Protein AF-A0A1G9E2U2-F1 (afdb_monomer_lite)

Structure (mmCIF, N/CA/C/O backbone):
data_AF-A0A1G9E2U2-F1
#
_entry.id   AF-A0A1G9E2U2-F1
#
loop_
_atom_site.group_PDB
_atom_site.id
_atom_site.type_symbol
_atom_site.label_atom_id
_atom_site.label_alt_id
_atom_site.label_comp_id
_atom_site.label_asym_id
_atom_site.label_entity_id
_atom_site.label_seq_id
_atom_site.pdbx_PDB_ins_code
_atom_site.Cartn_x
_atom_site.Cartn_y
_atom_site.Cartn_z
_atom_site.occupancy
_atom_site.B_iso_or_equiv
_atom_site.auth_seq_id
_atom_site.auth_comp_id
_atom_si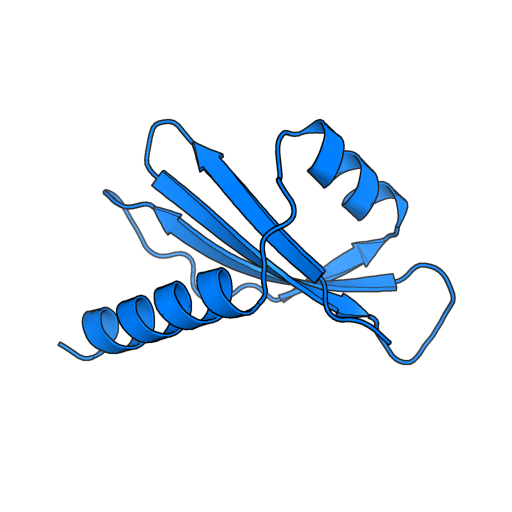te.auth_asym_id
_atom_site.auth_atom_id
_atom_site.pdbx_PDB_model_num
ATOM 1 N N . MET A 1 1 ? 15.358 8.471 -6.710 1.00 55.81 1 MET A N 1
ATOM 2 C CA . MET A 1 1 ? 14.375 7.389 -6.555 1.00 55.81 1 MET A CA 1
ATOM 3 C C . MET A 1 1 ? 13.211 7.892 -5.714 1.00 55.81 1 MET A C 1
ATOM 5 O O . MET A 1 1 ? 13.407 8.210 -4.546 1.00 55.81 1 MET A O 1
ATOM 9 N N . GLN A 1 2 ? 12.054 8.113 -6.341 1.00 62.41 2 GLN A N 1
ATOM 10 C CA . GLN A 1 2 ? 10.821 8.543 -5.671 1.00 62.41 2 GLN A CA 1
ATOM 11 C C . GLN A 1 2 ? 10.007 7.292 -5.325 1.00 62.41 2 GLN A C 1
ATOM 13 O O . GLN A 1 2 ? 9.897 6.408 -6.161 1.00 62.41 2 GLN A O 1
ATOM 18 N N . SER A 1 3 ? 9.479 7.195 -4.104 1.00 72.06 3 SER A N 1
ATOM 19 C CA . SER A 1 3 ? 8.507 6.149 -3.755 1.00 72.06 3 SER A CA 1
ATOM 20 C C . SER A 1 3 ? 7.113 6.600 -4.195 1.00 72.06 3 SER A C 1
ATOM 22 O O . SER A 1 3 ? 6.729 7.725 -3.860 1.00 72.06 3 SER A O 1
ATOM 24 N N . LEU A 1 4 ? 6.366 5.726 -4.863 1.00 82.06 4 LEU A N 1
ATOM 25 C CA . LEU A 1 4 ? 4.977 5.945 -5.272 1.00 82.06 4 LEU A CA 1
ATOM 26 C C . LEU A 1 4 ? 4.026 5.262 -4.278 1.00 82.06 4 LEU A C 1
ATOM 28 O O . LEU A 1 4 ? 4.410 4.319 -3.578 1.00 82.06 4 LEU A O 1
ATOM 32 N N . TYR A 1 5 ? 2.789 5.748 -4.189 1.00 85.94 5 TYR A N 1
ATOM 33 C CA . TYR A 1 5 ? 1.761 5.158 -3.329 1.00 85.94 5 TYR A CA 1
ATOM 34 C C . TYR A 1 5 ? 0.460 5.071 -4.102 1.00 85.94 5 TYR A C 1
ATOM 36 O O . TYR A 1 5 ? 0.025 6.068 -4.670 1.00 85.94 5 TYR A O 1
ATOM 44 N N . LEU A 1 6 ? -0.161 3.897 -4.096 1.00 85.69 6 LEU A N 1
ATOM 45 C CA . LEU A 1 6 ? -1.398 3.637 -4.817 1.00 85.69 6 LEU A CA 1
ATOM 46 C C . LEU A 1 6 ? -2.534 3.295 -3.860 1.00 85.69 6 LEU A C 1
ATOM 48 O O . LEU A 1 6 ? -2.315 2.698 -2.807 1.00 85.69 6 LEU A O 1
ATOM 52 N N . LYS A 1 7 ? -3.754 3.637 -4.257 1.00 86.56 7 LYS A N 1
ATOM 53 C CA . LYS A 1 7 ? -5.0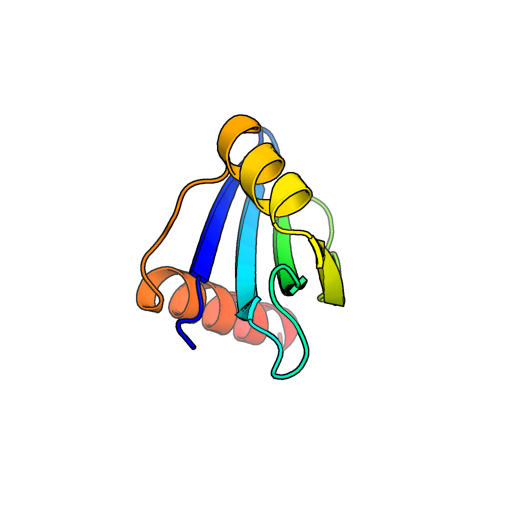02 3.298 -3.582 1.00 86.56 7 LYS A CA 1
ATOM 54 C C . LYS A 1 7 ? -5.986 2.720 -4.586 1.00 86.56 7 LYS A C 1
ATOM 56 O O . LYS A 1 7 ? -6.257 3.354 -5.597 1.00 86.56 7 LYS A O 1
ATOM 61 N N . CYS A 1 8 ? -6.579 1.580 -4.270 1.00 82.88 8 CYS A N 1
ATOM 62 C CA . CYS A 1 8 ? -7.656 0.983 -5.051 1.00 82.88 8 CYS A CA 1
ATOM 63 C C . CYS A 1 8 ? -8.887 0.752 -4.166 1.00 82.88 8 CYS A C 1
ATOM 65 O O . CYS A 1 8 ? -8.764 0.448 -2.974 1.00 82.88 8 CYS A O 1
ATOM 67 N N . ILE A 1 9 ? -10.076 0.947 -4.737 1.00 79.56 9 ILE A N 1
ATOM 68 C CA . ILE A 1 9 ? -11.361 0.825 -4.045 1.00 79.56 9 ILE A CA 1
ATOM 69 C C . ILE A 1 9 ? -12.107 -0.379 -4.616 1.00 79.56 9 ILE A C 1
ATOM 71 O O . ILE A 1 9 ? -12.471 -0.376 -5.787 1.00 79.56 9 ILE A O 1
ATOM 75 N N . TYR A 1 10 ? -12.373 -1.369 -3.768 1.00 71.25 10 TYR A N 1
ATOM 76 C CA . TYR A 1 10 ? -13.140 -2.568 -4.099 1.00 71.25 10 TYR A CA 1
ATOM 77 C C . TYR A 1 10 ? -14.499 -2.543 -3.389 1.00 71.25 10 TYR A C 1
ATOM 79 O O . TYR A 1 10 ? -14.703 -1.785 -2.439 1.00 71.25 10 TYR A O 1
ATOM 87 N N . GLU A 1 11 ? -15.433 -3.395 -3.818 1.00 64.50 11 GLU A N 1
ATOM 88 C CA . GLU A 1 11 ? -16.755 -3.511 -3.180 1.00 64.50 11 GLU A CA 1
ATOM 89 C C . GLU A 1 11 ? -16.665 -3.945 -1.699 1.00 64.50 11 GLU A C 1
ATOM 91 O O . GLU A 1 11 ? -17.491 -3.520 -0.893 1.00 64.50 11 GLU A O 1
ATOM 96 N N . ASP A 1 12 ? -15.621 -4.695 -1.320 1.00 64.56 12 ASP A N 1
ATOM 97 C CA . ASP A 1 12 ? -15.409 -5.253 0.028 1.00 64.56 12 ASP A CA 1
ATOM 98 C C . ASP A 1 12 ? -14.259 -4.582 0.826 1.00 64.56 12 ASP A C 1
ATOM 100 O O . ASP A 1 12 ? -13.886 -5.038 1.916 1.00 64.56 12 ASP A O 1
ATOM 104 N N . GLY A 1 13 ? -13.662 -3.491 0.320 1.00 70.00 13 GLY A N 1
ATOM 105 C CA . GLY A 1 13 ? -12.578 -2.805 1.032 1.00 70.00 13 GLY A CA 1
ATOM 106 C C . GLY A 1 13 ? -11.709 -1.848 0.218 1.00 70.00 13 GLY A C 1
ATOM 107 O O . GLY A 1 13 ? -12.025 -1.464 -0.903 1.00 70.00 13 GLY A O 1
ATOM 108 N N . LEU A 1 14 ? -10.597 -1.430 0.821 1.00 73.38 14 LEU A N 1
ATOM 109 C CA . LEU A 1 14 ? -9.639 -0.480 0.257 1.00 73.38 14 LEU A CA 1
ATOM 110 C C . LEU A 1 14 ? -8.238 -1.092 0.258 1.00 73.38 14 LEU A C 1
ATOM 112 O O . LEU A 1 14 ? -7.734 -1.485 1.305 1.00 73.38 14 LEU A O 1
ATOM 116 N N . VAL A 1 15 ? -7.563 -1.114 -0.884 1.00 76.38 15 VAL A N 1
ATOM 117 C CA . VAL A 1 15 ? -6.164 -1.552 -0.972 1.00 76.38 15 VAL A CA 1
ATOM 118 C C . VAL A 1 15 ? -5.260 -0.332 -1.053 1.00 76.38 15 VAL A C 1
ATOM 120 O O . VAL A 1 15 ? -5.513 0.570 -1.844 1.00 76.38 15 VAL A O 1
ATOM 123 N N . TYR A 1 16 ? -4.200 -0.314 -0.247 1.00 80.75 16 TYR A N 1
ATOM 124 C CA . TYR A 1 16 ? -3.176 0.724 -0.239 1.00 80.75 16 TYR A CA 1
ATOM 125 C C . TYR A 1 16 ? -1.799 0.111 -0.472 1.00 80.75 16 TYR A C 1
ATOM 127 O O . TYR A 1 16 ? -1.365 -0.767 0.269 1.00 80.75 16 TYR A O 1
ATOM 135 N N . CYS A 1 17 ? -1.072 0.603 -1.464 1.00 78.50 17 CYS A N 1
ATOM 136 C CA . CYS A 1 17 ? 0.191 0.025 -1.902 1.00 78.50 17 CYS A CA 1
ATOM 137 C C . CYS A 1 17 ? 1.305 1.056 -1.819 1.00 78.50 17 CYS A C 1
ATOM 139 O O . CYS A 1 17 ? 1.114 2.209 -2.194 1.00 78.50 17 CYS A O 1
ATOM 141 N N . LYS A 1 18 ? 2.486 0.637 -1.370 1.00 83.44 18 LYS A N 1
ATOM 142 C CA . LYS A 1 18 ? 3.720 1.407 -1.524 1.00 83.44 18 LYS A CA 1
ATOM 143 C C . LYS A 1 18 ? 4.569 0.766 -2.604 1.00 83.44 18 LYS A C 1
ATOM 145 O O . LYS A 1 18 ? 4.789 -0.439 -2.558 1.00 83.44 18 LYS A O 1
ATOM 150 N N . ILE A 1 19 ? 5.084 1.581 -3.507 1.00 80.94 19 ILE A N 1
ATOM 151 C CA . ILE A 1 19 ? 5.958 1.152 -4.588 1.00 80.94 19 ILE A CA 1
ATOM 152 C C . ILE A 1 19 ? 7.292 1.866 -4.414 1.00 80.94 19 ILE A C 1
ATOM 154 O O . ILE A 1 19 ? 7.363 3.096 -4.357 1.00 80.94 19 ILE A O 1
ATOM 158 N N . ASP A 1 20 ? 8.350 1.085 -4.239 1.00 78.06 20 ASP A N 1
ATOM 159 C CA . ASP A 1 20 ? 9.711 1.580 -4.090 1.00 78.06 20 ASP A CA 1
ATOM 160 C C . ASP A 1 20 ? 10.529 1.168 -5.320 1.00 78.06 20 ASP A C 1
ATOM 162 O O . ASP A 1 20 ? 10.569 -0.018 -5.628 1.00 78.06 20 ASP A O 1
ATOM 166 N N . PRO A 1 21 ? 11.203 2.096 -6.012 1.00 71.75 21 PRO A N 1
ATOM 167 C CA . PRO A 1 21 ? 12.145 1.729 -7.066 1.00 71.75 21 PRO A CA 1
ATOM 168 C C . PRO A 1 21 ? 13.321 0.952 -6.463 1.00 71.75 21 PRO A C 1
ATOM 170 O O . PRO A 1 21 ? 13.761 1.259 -5.345 1.00 71.75 21 PRO A O 1
ATOM 173 N N . ILE A 1 22 ? 13.826 -0.037 -7.195 1.00 73.25 22 ILE A N 1
ATOM 174 C CA . ILE A 1 22 ? 15.031 -0.776 -6.809 1.00 73.25 22 ILE A CA 1
ATOM 175 C C . ILE A 1 22 ? 16.294 -0.158 -7.414 1.00 73.25 22 ILE A C 1
ATOM 177 O O . ILE A 1 22 ? 16.252 0.603 -8.374 1.00 73.25 22 ILE A O 1
ATOM 181 N N . ASP A 1 23 ? 17.429 -0.415 -6.757 1.00 64.50 23 ASP A N 1
ATOM 182 C CA . ASP A 1 23 ? 18.729 0.199 -7.078 1.00 64.50 23 ASP A CA 1
ATOM 183 C C . ASP A 1 23 ? 19.344 -0.360 -8.381 1.00 64.50 23 ASP A C 1
ATOM 185 O O . ASP A 1 23 ? 20.248 0.256 -8.944 1.00 64.50 23 ASP A O 1
ATOM 189 N N . ASP A 1 24 ? 18.850 -1.507 -8.862 1.00 60.88 24 ASP A N 1
ATOM 190 C CA . ASP A 1 24 ? 19.356 -2.243 -10.025 1.00 60.88 24 ASP A CA 1
ATOM 191 C C . ASP A 1 24 ? 18.298 -2.239 -11.151 1.00 60.88 24 ASP A C 1
ATOM 193 O O . ASP A 1 24 ? 17.230 -2.815 -10.987 1.00 60.88 24 ASP A O 1
ATOM 197 N N . ALA A 1 25 ? 18.656 -1.611 -12.279 1.00 53.34 25 ALA A N 1
ATOM 198 C CA . ALA A 1 25 ? 18.032 -1.652 -13.613 1.00 53.34 25 ALA A CA 1
ATOM 199 C C . ALA A 1 25 ? 16.686 -0.929 -13.872 1.00 53.34 25 ALA A C 1
ATOM 201 O O . ALA A 1 25 ? 15.940 -0.544 -12.983 1.00 53.34 25 ALA A O 1
ATOM 202 N N . GLU A 1 26 ? 16.487 -0.635 -15.159 1.00 55.88 26 GLU A N 1
ATOM 203 C CA . GLU A 1 26 ? 15.729 0.485 -15.734 1.00 55.88 26 GLU A CA 1
ATOM 204 C C . GLU A 1 26 ? 14.198 0.372 -15.708 1.00 55.88 26 GLU A C 1
ATOM 206 O O . GLU A 1 26 ? 13.559 1.322 -16.135 1.00 55.88 26 GLU A O 1
ATOM 211 N N . ASP A 1 27 ? 13.601 -0.688 -15.163 1.00 58.38 27 ASP A N 1
ATOM 212 C CA . ASP A 1 27 ? 12.149 -0.914 -15.274 1.00 58.38 27 ASP A CA 1
ATOM 213 C C . ASP A 1 27 ? 11.563 -1.685 -14.077 1.00 58.38 27 ASP A C 1
ATOM 215 O O . ASP A 1 27 ? 10.451 -2.201 -14.158 1.00 58.38 27 ASP A O 1
ATOM 219 N N . ASP A 1 28 ? 12.297 -1.792 -12.964 1.00 65.56 28 ASP A N 1
ATOM 220 C CA . ASP A 1 28 ? 11.914 -2.661 -11.852 1.00 65.56 28 ASP A CA 1
ATOM 221 C C . ASP A 1 28 ? 11.509 -1.875 -10.587 1.00 65.56 28 ASP A C 1
ATOM 223 O O . ASP A 1 28 ? 12.179 -0.948 -10.107 1.00 65.56 28 ASP A O 1
ATOM 227 N N . TYR A 1 29 ? 10.396 -2.295 -9.990 1.00 70.31 29 TYR A N 1
ATOM 228 C CA . TYR A 1 29 ? 9.789 -1.711 -8.803 1.00 70.31 29 TYR A CA 1
ATOM 229 C C . TYR A 1 29 ? 9.481 -2.789 -7.766 1.00 70.31 29 TYR A C 1
ATOM 231 O O . TYR A 1 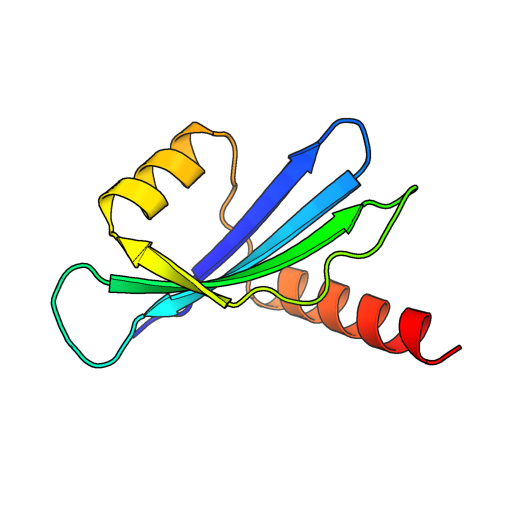29 ? 9.069 -3.896 -8.080 1.00 70.31 29 TYR A O 1
ATOM 239 N N . VAL A 1 30 ? 9.612 -2.462 -6.484 1.00 70.44 30 VAL A N 1
ATOM 240 C CA . VAL A 1 30 ? 9.149 -3.318 -5.392 1.00 70.44 30 VAL A CA 1
ATOM 241 C C . VAL A 1 30 ? 7.810 -2.816 -4.887 1.00 70.44 30 VAL A C 1
ATOM 243 O O . VAL A 1 30 ? 7.695 -1.735 -4.304 1.00 70.44 30 VAL A O 1
ATOM 246 N N . PHE A 1 31 ? 6.806 -3.662 -5.048 1.00 68.62 31 PHE A N 1
ATOM 247 C CA . PHE A 1 31 ? 5.477 -3.500 -4.502 1.00 68.62 31 PHE A CA 1
ATOM 248 C C . PHE A 1 31 ? 5.414 -3.998 -3.066 1.00 68.62 31 PHE A C 1
ATOM 250 O O . PHE A 1 31 ? 5.807 -5.119 -2.756 1.00 68.62 31 PHE A O 1
ATOM 257 N N . ARG A 1 32 ? 4.870 -3.172 -2.178 1.00 67.19 32 ARG A N 1
ATOM 258 C CA . ARG A 1 32 ? 4.465 -3.546 -0.823 1.00 67.19 32 ARG A CA 1
ATOM 259 C C . ARG A 1 32 ? 2.999 -3.197 -0.660 1.00 67.19 32 ARG A C 1
ATOM 261 O O . ARG A 1 32 ? 2.655 -2.060 -0.327 1.00 67.19 32 ARG A O 1
ATOM 268 N N . GLY A 1 33 ? 2.156 -4.188 -0.907 1.00 60.34 33 GLY A N 1
ATOM 269 C CA . GLY A 1 33 ? 0.712 -4.068 -0.778 1.00 60.34 33 GLY A CA 1
ATOM 270 C C . GLY A 1 33 ? 0.265 -4.164 0.673 1.00 60.34 33 GLY A C 1
ATOM 271 O O . GLY A 1 33 ? 0.763 -4.976 1.454 1.00 60.34 33 GLY A O 1
ATOM 272 N N . ILE A 1 34 ? -0.693 -3.326 1.043 1.00 60.00 34 ILE A N 1
ATOM 273 C CA . ILE A 1 34 ? -1.517 -3.484 2.233 1.00 60.00 34 ILE A CA 1
ATOM 274 C C . ILE A 1 34 ? -2.959 -3.457 1.748 1.00 60.00 34 ILE A C 1
ATOM 276 O O . ILE A 1 34 ? -3.556 -2.399 1.565 1.00 60.00 34 ILE A O 1
ATOM 280 N N . GLU A 1 35 ? -3.536 -4.632 1.540 1.00 56.69 35 GLU A N 1
ATOM 281 C CA . GLU A 1 35 ? -4.976 -4.742 1.360 1.00 56.69 35 GLU A CA 1
ATOM 282 C C . GLU A 1 35 ? -5.666 -4.505 2.710 1.00 56.69 35 GLU A C 1
ATOM 284 O O . GLU A 1 35 ? -5.562 -5.320 3.629 1.00 56.69 35 GLU A O 1
ATOM 289 N N . LEU A 1 36 ? -6.360 -3.372 2.859 1.00 54.09 36 LEU A N 1
ATOM 290 C CA . LEU A 1 36 ? -7.341 -3.184 3.924 1.00 54.09 36 LEU A CA 1
ATOM 291 C C . LEU A 1 36 ? -8.715 -3.593 3.397 1.00 54.09 36 LEU A C 1
ATOM 293 O O . LEU A 1 36 ? -9.581 -2.757 3.134 1.00 54.09 36 LEU A O 1
ATOM 297 N N . ALA A 1 37 ? -8.945 -4.900 3.301 1.00 50.50 37 ALA A N 1
ATOM 298 C CA . ALA A 1 37 ? -10.304 -5.420 3.286 1.00 50.50 37 ALA A CA 1
ATOM 299 C C . ALA A 1 37 ? -10.972 -4.978 4.598 1.00 50.50 37 ALA A C 1
ATOM 301 O O . ALA A 1 37 ? -10.669 -5.503 5.673 1.00 50.50 37 ALA A O 1
ATOM 302 N N . LEU A 1 38 ? -11.827 -3.952 4.537 1.00 46.22 38 LEU A N 1
ATOM 303 C CA . LEU A 1 38 ? -12.462 -3.372 5.721 1.00 46.22 38 LEU A CA 1
ATOM 304 C C . LEU A 1 38 ? -13.452 -4.341 6.381 1.00 46.22 38 LEU A C 1
ATOM 306 O O . LEU A 1 38 ? -13.922 -4.035 7.476 1.00 46.22 38 LEU A O 1
ATOM 310 N N . GLU A 1 39 ? -13.708 -5.516 5.792 1.00 40.41 39 GLU A N 1
ATOM 311 C CA . GLU A 1 39 ? -14.678 -6.453 6.353 1.00 40.41 39 GLU A CA 1
ATOM 312 C C . GLU A 1 39 ? -14.268 -7.929 6.487 1.00 40.41 39 GLU A C 1
ATOM 314 O O . GLU A 1 39 ? -14.912 -8.596 7.292 1.00 40.41 39 GLU A O 1
ATOM 319 N N . ASN A 1 40 ? -13.238 -8.479 5.814 1.00 43.00 40 ASN A N 1
ATOM 320 C CA . ASN A 1 40 ? -13.190 -9.958 5.741 1.00 43.00 40 ASN A CA 1
ATOM 321 C C . ASN A 1 40 ? -11.863 -10.729 5.715 1.00 43.00 40 ASN A C 1
ATOM 323 O O . ASN A 1 40 ? -11.894 -11.949 5.561 1.00 43.00 40 ASN A O 1
ATOM 327 N N . GLY A 1 41 ? -10.709 -10.116 5.959 1.00 48.00 41 GLY A N 1
ATOM 328 C CA . GLY A 1 41 ? -9.501 -10.916 6.176 1.00 48.00 41 GLY A CA 1
ATOM 329 C C . GLY A 1 41 ? -8.234 -10.280 5.653 1.00 48.00 41 GLY A C 1
ATOM 330 O O . GLY A 1 41 ? -8.189 -9.677 4.593 1.00 48.00 41 GLY A O 1
ATOM 331 N N . THR A 1 42 ? -7.209 -10.410 6.477 1.00 47.84 42 THR A N 1
ATOM 332 C CA . THR A 1 42 ? -5.916 -9.746 6.388 1.00 47.84 42 THR A CA 1
ATOM 333 C C . THR A 1 42 ? -5.010 -10.441 5.374 1.00 47.84 42 THR A C 1
ATOM 335 O O . THR A 1 42 ? -4.622 -11.582 5.622 1.00 47.84 42 THR A O 1
ATOM 338 N N . TRP A 1 43 ? -4.579 -9.756 4.315 1.00 51.78 43 TRP A N 1
ATOM 339 C CA . TRP A 1 43 ? -3.340 -10.145 3.636 1.00 51.78 43 TRP A CA 1
ATOM 340 C C . TRP A 1 43 ? -2.164 -9.539 4.408 1.00 51.78 43 TRP A C 1
ATOM 342 O O . TRP A 1 43 ? -2.150 -8.350 4.744 1.00 51.78 43 TRP A O 1
ATOM 352 N N . GLU A 1 44 ? -1.205 -10.377 4.800 1.00 53.34 44 GLU A N 1
ATOM 353 C CA . GLU A 1 44 ? 0.050 -9.897 5.371 1.00 53.34 44 GLU A CA 1
ATOM 354 C C . GLU A 1 44 ? 0.903 -9.364 4.230 1.00 53.34 44 GLU A C 1
ATOM 356 O O . GLU A 1 44 ? 1.094 -10.081 3.267 1.00 53.34 44 GLU A O 1
ATOM 361 N N . LYS A 1 45 ? 1.390 -8.122 4.352 1.00 55.19 45 LYS A N 1
ATOM 362 C CA . LYS A 1 45 ? 2.291 -7.441 3.405 1.00 55.19 45 LYS A CA 1
ATOM 363 C C . LYS A 1 45 ? 3.064 -8.395 2.493 1.00 55.19 45 LYS A C 1
ATOM 365 O O . LYS A 1 45 ? 4.150 -8.848 2.865 1.00 55.19 45 LYS A O 1
ATOM 370 N N . ASP A 1 46 ? 2.550 -8.620 1.297 1.00 58.47 46 ASP A N 1
ATOM 371 C CA . ASP A 1 46 ? 3.314 -9.310 0.282 1.00 58.47 46 ASP A CA 1
ATOM 372 C C . ASP A 1 46 ? 4.251 -8.311 -0.400 1.00 58.47 46 ASP A C 1
ATOM 374 O O . ASP A 1 46 ? 3.913 -7.142 -0.625 1.00 58.47 46 ASP A O 1
ATOM 378 N N . THR A 1 47 ? 5.483 -8.758 -0.631 1.00 63.53 47 THR A N 1
ATOM 379 C CA . THR A 1 47 ? 6.479 -7.999 -1.383 1.00 63.53 47 THR A CA 1
ATOM 380 C C . THR A 1 47 ? 6.674 -8.690 -2.717 1.00 63.53 47 THR A C 1
ATOM 382 O O . THR A 1 47 ? 7.108 -9.840 -2.733 1.00 63.53 47 THR A O 1
ATOM 385 N N . PHE A 1 48 ? 6.359 -7.993 -3.802 1.00 69.38 48 PHE A N 1
ATOM 386 C CA . PHE A 1 48 ? 6.518 -8.497 -5.162 1.00 69.38 48 PHE A CA 1
ATOM 387 C C . PHE A 1 48 ? 7.387 -7.534 -5.962 1.00 69.38 48 PHE A C 1
ATOM 389 O O . PHE A 1 48 ? 7.341 -6.323 -5.742 1.00 69.38 48 PHE A O 1
ATOM 396 N N . GLU A 1 49 ? 8.20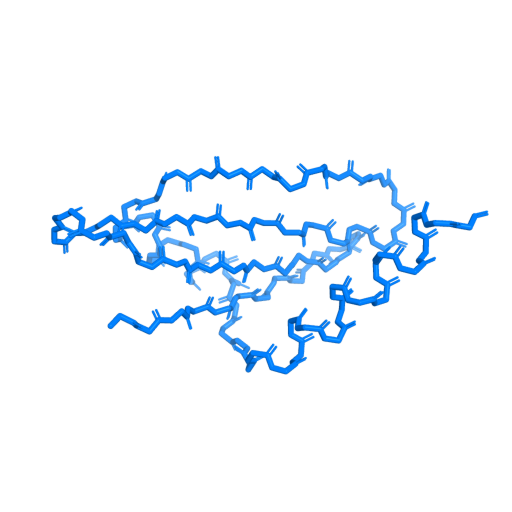4 -8.084 -6.847 1.00 76.94 49 GLU A N 1
ATOM 397 C CA . GLU A 1 49 ? 8.882 -7.313 -7.884 1.00 76.94 49 GLU A CA 1
ATOM 398 C C . GLU A 1 49 ? 7.872 -7.096 -9.016 1.00 76.94 49 GLU A C 1
ATOM 400 O O . GLU A 1 49 ? 7.173 -8.035 -9.393 1.00 76.94 49 GLU A O 1
ATOM 405 N N . LEU A 1 50 ? 7.751 -5.855 -9.475 1.00 75.62 50 LEU A N 1
ATOM 406 C CA . LEU A 1 50 ? 6.901 -5.419 -10.575 1.00 75.62 50 LEU A CA 1
ATOM 407 C C . LEU A 1 50 ? 7.778 -4.785 -11.646 1.00 75.62 50 LEU A C 1
ATOM 409 O O . LEU A 1 50 ? 8.686 -4.018 -11.328 1.00 75.62 50 LEU A O 1
ATOM 413 N N . THR A 1 51 ? 7.444 -5.053 -12.895 1.00 82.75 51 THR A N 1
ATOM 414 C CA . THR A 1 51 ? 7.966 -4.336 -14.059 1.00 82.75 51 THR A CA 1
ATOM 415 C C . THR A 1 51 ? 7.225 -3.008 -14.287 1.00 82.75 51 THR A C 1
ATOM 417 O O . THR A 1 51 ? 6.155 -2.778 -13.715 1.00 82.75 51 THR A O 1
ATOM 420 N N . GLU A 1 52 ? 7.769 -2.118 -15.125 1.00 81.56 52 GLU A N 1
ATOM 421 C CA . GLU A 1 52 ? 7.108 -0.862 -15.522 1.00 81.56 52 GLU A CA 1
ATOM 422 C C . GLU A 1 52 ? 5.766 -1.115 -16.240 1.00 81.56 52 GLU A C 1
ATOM 424 O O . GLU A 1 52 ? 4.789 -0.431 -15.939 1.00 81.56 52 GLU A O 1
ATOM 429 N N . ASP A 1 53 ? 5.678 -2.137 -17.105 1.00 85.19 53 ASP A N 1
ATOM 430 C CA . ASP A 1 53 ? 4.420 -2.560 -17.746 1.00 85.19 53 ASP A CA 1
ATOM 431 C C . ASP A 1 53 ? 3.372 -2.994 -16.703 1.00 85.19 53 ASP A C 1
ATOM 433 O O . ASP A 1 53 ? 2.233 -2.538 -16.753 1.00 85.19 53 ASP A O 1
ATOM 437 N N . GLU A 1 54 ? 3.753 -3.810 -15.711 1.00 82.38 54 GLU A N 1
ATOM 438 C CA . GLU A 1 54 ? 2.829 -4.228 -14.645 1.00 82.38 54 GLU A CA 1
ATOM 439 C C . GLU A 1 54 ? 2.360 -3.036 -13.800 1.00 82.38 54 GLU A C 1
ATOM 441 O O . GLU A 1 54 ? 1.214 -2.996 -13.356 1.00 82.38 54 GLU A O 1
ATOM 446 N N . LEU A 1 55 ? 3.227 -2.043 -13.580 1.00 81.25 55 LEU A N 1
ATOM 447 C CA . LEU A 1 55 ? 2.857 -0.806 -12.898 1.00 81.25 55 LEU A CA 1
ATOM 448 C C . LEU A 1 55 ? 1.855 0.026 -13.720 1.00 81.25 55 LEU A C 1
ATOM 450 O O . LEU A 1 55 ? 0.921 0.583 -13.140 1.00 81.25 55 LEU A O 1
ATOM 454 N N . ASP A 1 56 ? 2.032 0.108 -15.040 1.00 85.00 56 ASP A N 1
ATOM 455 C CA . ASP A 1 56 ? 1.096 0.789 -15.943 1.00 85.00 56 ASP A CA 1
ATOM 456 C C . ASP A 1 56 ? -0.272 0.093 -15.967 1.00 85.00 56 ASP A C 1
ATOM 458 O O . ASP A 1 56 ? -1.301 0.753 -15.802 1.00 85.00 56 ASP A O 1
ATOM 462 N N . GLU A 1 57 ? -0.288 -1.244 -16.034 1.00 85.81 57 GLU A N 1
ATOM 463 C CA . GLU A 1 57 ? -1.514 -2.046 -15.940 1.00 85.81 57 GLU A CA 1
ATOM 464 C C . GLU A 1 57 ? -2.276 -1.759 -14.638 1.00 85.81 57 GLU A C 1
ATOM 466 O O . GLU A 1 57 ? -3.490 -1.559 -14.662 1.00 85.81 57 GLU A O 1
ATOM 471 N N . MET A 1 58 ? -1.578 -1.622 -13.502 1.00 82.56 58 MET A N 1
ATOM 472 C CA . MET A 1 58 ? -2.230 -1.251 -12.240 1.00 82.56 58 MET A CA 1
ATOM 473 C C . MET A 1 58 ? -2.930 0.111 -12.317 1.00 82.56 58 MET A C 1
ATOM 475 O O . MET A 1 58 ? -4.016 0.277 -11.757 1.00 82.56 58 MET A O 1
ATOM 479 N N . TYR A 1 59 ? -2.347 1.104 -12.991 1.00 82.75 59 TYR A N 1
ATOM 480 C CA . TYR A 1 59 ? -3.022 2.391 -13.162 1.00 82.75 59 TYR A CA 1
ATOM 481 C C . TYR A 1 59 ? -4.300 2.266 -14.004 1.00 82.75 59 TYR A C 1
ATOM 483 O O . TYR A 1 59 ? -5.293 2.929 -13.683 1.00 82.75 59 TYR A O 1
ATOM 491 N N . ASP A 1 60 ? -4.306 1.410 -15.030 1.00 85.38 60 ASP A N 1
ATOM 492 C CA . ASP A 1 60 ? -5.490 1.157 -15.866 1.00 85.38 60 ASP A CA 1
ATOM 493 C C . ASP A 1 60 ? -6.579 0.373 -15.106 1.00 85.38 60 ASP A C 1
ATOM 495 O O . ASP A 1 60 ? -7.765 0.700 -15.202 1.00 85.38 60 ASP A O 1
ATOM 499 N N . ASP A 1 61 ? -6.183 -0.561 -14.233 1.00 81.31 61 ASP A N 1
ATOM 500 C CA . ASP A 1 61 ? -7.065 -1.357 -13.361 1.00 81.31 61 ASP A CA 1
ATOM 501 C C . ASP A 1 61 ? -7.710 -0.559 -12.204 1.00 81.31 61 ASP A C 1
ATOM 503 O O . ASP A 1 61 ? -8.396 -1.108 -11.336 1.00 81.31 61 ASP A O 1
ATOM 507 N N . GLY A 1 62 ? -7.541 0.766 -12.179 1.00 83.00 62 GLY A N 1
ATOM 508 C CA . GLY A 1 62 ? -8.222 1.647 -11.227 1.00 83.00 62 GLY A CA 1
ATOM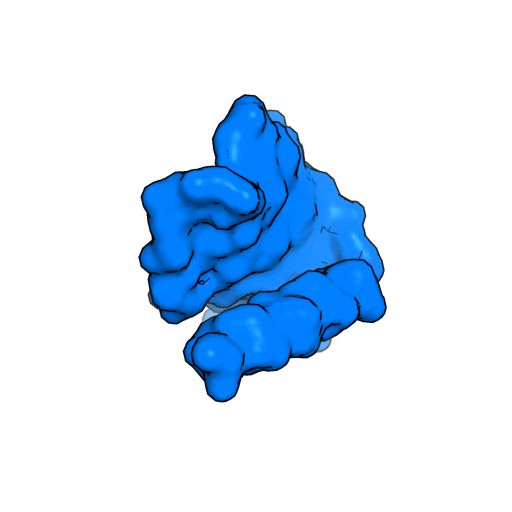 509 C C . GLY A 1 62 ? -7.467 1.852 -9.915 1.00 83.00 62 GLY A C 1
ATOM 510 O O . GLY A 1 62 ? -8.067 2.214 -8.897 1.00 83.00 62 GLY A O 1
ATOM 511 N N . PHE A 1 63 ? -6.150 1.653 -9.917 1.00 85.25 63 PHE A N 1
ATOM 512 C CA . PHE A 1 63 ? -5.304 2.143 -8.839 1.00 85.25 63 PHE A CA 1
ATOM 513 C C . PHE A 1 63 ? -5.028 3.639 -9.027 1.00 85.25 63 PHE A C 1
ATOM 515 O O . PHE A 1 63 ? -4.710 4.126 -10.109 1.00 85.25 63 PHE A O 1
ATOM 522 N N . HIS A 1 64 ? -5.135 4.394 -7.940 1.00 86.50 64 HIS A N 1
ATOM 523 C CA . HIS A 1 64 ? -4.976 5.842 -7.939 1.00 86.50 64 HIS A CA 1
ATOM 524 C C . HIS A 1 64 ? -3.769 6.256 -7.110 1.00 86.50 64 HIS A C 1
ATOM 526 O O . HIS A 1 64 ? -3.618 5.804 -5.975 1.00 86.50 64 HIS A O 1
ATOM 532 N N . GLU A 1 65 ? -2.940 7.151 -7.648 1.00 86.56 65 GLU A N 1
ATOM 533 C CA . GLU A 1 65 ? -1.838 7.733 -6.886 1.00 86.56 65 GLU A CA 1
ATOM 534 C C . GLU A 1 65 ? -2.375 8.528 -5.686 1.00 86.56 65 GLU A C 1
ATOM 536 O O . GLU A 1 65 ? -3.320 9.315 -5.800 1.00 86.56 65 GLU A O 1
ATOM 541 N N . VAL A 1 66 ? -1.766 8.315 -4.523 1.00 87.88 66 VAL A N 1
ATOM 542 C CA . VAL A 1 66 ? -2.082 9.026 -3.284 1.00 87.88 66 VAL A CA 1
ATOM 543 C C . VAL A 1 66 ? -0.830 9.614 -2.655 1.00 87.88 66 VAL A C 1
ATOM 545 O O . VAL A 1 66 ? 0.293 9.153 -2.857 1.00 87.88 66 VAL A O 1
ATOM 548 N N . GLU A 1 67 ? -1.016 10.648 -1.839 1.00 87.06 67 GLU A N 1
ATOM 549 C CA . GLU A 1 67 ? 0.091 11.226 -1.091 1.00 87.06 67 GLU A CA 1
ATOM 550 C C . GLU A 1 67 ? 0.619 10.241 -0.038 1.00 87.06 67 GLU A C 1
ATOM 552 O O . GLU A 1 67 ? -0.148 9.538 0.627 1.00 87.06 67 GLU A O 1
ATOM 557 N N . ARG A 1 68 ? 1.940 10.276 0.201 1.00 86.19 68 ARG A N 1
ATOM 558 C CA . ARG A 1 68 ? 2.611 9.486 1.252 1.00 86.19 68 ARG A CA 1
ATOM 559 C C . ARG A 1 68 ? 1.862 9.544 2.587 1.00 86.19 68 ARG A C 1
ATOM 561 O O . ARG A 1 68 ? 1.751 8.528 3.265 1.00 86.19 68 ARG A O 1
ATOM 568 N N . LYS A 1 69 ? 1.377 10.731 2.964 1.00 87.00 69 LYS A N 1
ATOM 569 C CA . LYS A 1 69 ? 0.719 10.958 4.251 1.00 87.00 69 LYS A CA 1
ATOM 570 C C . LYS A 1 69 ? -0.527 10.079 4.422 1.00 87.00 69 LYS A C 1
ATOM 572 O O . LYS A 1 69 ? -0.664 9.460 5.470 1.00 87.00 69 LYS A O 1
ATOM 577 N N . GLU A 1 70 ? -1.376 9.970 3.395 1.00 85.75 70 GLU A N 1
ATOM 578 C CA . GLU A 1 70 ? -2.588 9.137 3.462 1.00 85.75 70 GLU A CA 1
ATOM 579 C C . GLU A 1 70 ? -2.221 7.657 3.658 1.00 85.75 70 GLU A C 1
ATOM 581 O O . GLU A 1 70 ? -2.778 6.985 4.525 1.00 85.75 70 GLU A O 1
ATOM 586 N N . TYR A 1 71 ? -1.220 7.167 2.920 1.00 84.19 71 TYR A N 1
ATOM 587 C CA . TYR A 1 71 ? -0.710 5.804 3.080 1.00 84.19 71 TYR A CA 1
ATOM 588 C C . TYR A 1 71 ? -0.146 5.545 4.493 1.00 84.19 71 TYR A C 1
ATOM 590 O O . TYR A 1 71 ? -0.382 4.487 5.082 1.00 84.19 71 TYR A O 1
ATOM 598 N N . GLU A 1 72 ? 0.604 6.497 5.057 1.00 83.38 72 GLU A N 1
ATOM 599 C CA . GLU A 1 72 ? 1.200 6.369 6.393 1.00 83.38 72 GLU A CA 1
ATOM 600 C C . GLU A 1 72 ? 0.156 6.361 7.519 1.00 83.38 72 GLU A C 1
ATOM 602 O O . GLU A 1 72 ? 0.276 5.543 8.434 1.00 83.38 72 GLU A O 1
ATOM 607 N N . GLU A 1 73 ? -0.870 7.215 7.441 1.00 84.50 73 GLU A N 1
ATOM 608 C CA . GLU A 1 73 ? -1.971 7.260 8.418 1.00 84.50 73 GLU A CA 1
ATOM 609 C C . GLU A 1 73 ? -2.697 5.907 8.480 1.00 84.50 73 GLU A C 1
ATOM 611 O O . GLU A 1 73 ? -2.847 5.310 9.549 1.00 84.50 73 GLU A O 1
ATOM 616 N N . VAL A 1 74 ? -3.033 5.354 7.315 1.00 79.06 74 VAL A N 1
ATOM 617 C CA . VAL A 1 74 ? -3.682 4.044 7.188 1.00 79.06 74 VAL A CA 1
ATOM 618 C C . VAL A 1 74 ? -2.799 2.909 7.733 1.00 79.06 74 VAL A C 1
ATOM 620 O O . VAL A 1 74 ? -3.274 2.012 8.439 1.00 79.06 74 VAL A O 1
ATOM 623 N N . LEU A 1 75 ? -1.492 2.948 7.456 1.00 76.69 75 LEU A N 1
ATOM 624 C CA . LEU A 1 75 ? -0.527 1.974 7.969 1.00 76.69 75 LEU A CA 1
ATOM 625 C C . LEU A 1 75 ? -0.408 2.018 9.503 1.00 76.69 75 LEU A C 1
ATOM 627 O O . LEU A 1 75 ? -0.229 0.974 10.141 1.00 76.69 75 LEU A O 1
ATOM 631 N N . GLU A 1 76 ? -0.472 3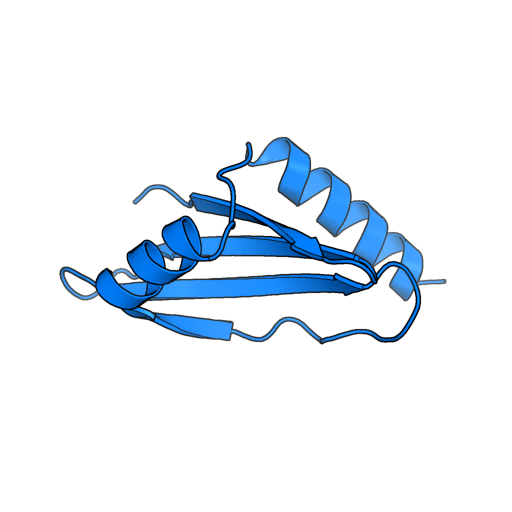.203 10.107 1.00 81.00 76 GLU A N 1
ATOM 632 C CA . GLU A 1 76 ? -0.439 3.371 11.562 1.00 81.00 76 GLU A CA 1
ATOM 633 C C . GLU A 1 76 ? -1.720 2.851 12.229 1.00 81.00 76 GLU A C 1
ATOM 635 O O . GLU A 1 76 ? -1.648 2.092 13.205 1.00 81.00 76 GLU A O 1
ATOM 640 N N . GLU A 1 77 ? -2.888 3.169 11.665 1.00 77.31 77 GLU A N 1
ATOM 641 C CA . GLU A 1 77 ? -4.168 2.631 12.130 1.00 77.31 77 GLU A CA 1
ATOM 642 C C . GLU A 1 77 ? -4.199 1.099 12.064 1.00 77.31 77 GLU A C 1
ATOM 644 O O . GLU A 1 77 ? -4.602 0.437 13.028 1.00 77.31 77 GLU A O 1
ATOM 649 N N . TYR A 1 78 ? -3.707 0.520 10.966 1.00 71.38 78 TYR A N 1
ATOM 650 C CA . TYR A 1 78 ? -3.594 -0.928 10.800 1.00 71.38 78 TYR A CA 1
ATOM 651 C C . TYR A 1 78 ? -2.720 -1.574 11.888 1.00 71.38 78 TYR A C 1
ATOM 653 O O . TYR A 1 78 ? -3.140 -2.530 12.547 1.00 71.38 78 TYR A O 1
ATOM 661 N N . LYS A 1 79 ? -1.513 -1.037 12.132 1.00 69.94 79 LYS A N 1
ATOM 662 C CA . LYS A 1 79 ? -0.603 -1.541 13.183 1.00 69.94 79 LYS A CA 1
ATOM 663 C C . LYS A 1 79 ? -1.236 -1.477 14.574 1.00 69.94 79 LYS A C 1
ATOM 665 O O . LYS A 1 79 ? -1.027 -2.376 15.393 1.00 69.94 79 LYS A O 1
ATOM 670 N N . THR A 1 80 ? -2.012 -0.426 14.827 1.00 73.19 80 THR A N 1
ATOM 671 C CA . THR A 1 80 ? -2.700 -0.207 16.102 1.00 73.19 80 THR A CA 1
ATOM 672 C C . THR A 1 80 ? -3.847 -1.200 16.297 1.00 73.19 80 THR A C 1
ATOM 674 O O . THR A 1 80 ? -4.006 -1.730 17.396 1.00 73.19 80 THR A O 1
ATOM 677 N N . LYS A 1 81 ? -4.606 -1.517 15.237 1.00 67.31 81 LYS A N 1
ATOM 678 C CA . LYS A 1 81 ? -5.681 -2.525 15.267 1.00 67.31 81 LYS A CA 1
ATOM 679 C C . LYS A 1 81 ? -5.160 -3.958 15.428 1.00 67.31 81 LYS A C 1
ATOM 681 O O . LYS A 1 81 ? -5.749 -4.705 16.194 1.00 67.31 81 LYS A O 1
ATOM 686 N N . LYS A 1 82 ? -4.049 -4.338 14.775 1.00 59.50 82 LYS A N 1
ATOM 687 C CA . LYS A 1 82 ? -3.444 -5.689 14.908 1.00 59.50 82 LYS A CA 1
ATOM 688 C C . LYS A 1 82 ? -2.847 -5.949 16.303 1.00 59.50 82 LYS A C 1
ATOM 690 O O . LYS A 1 82 ? -2.700 -7.100 16.697 1.00 59.50 82 LYS A O 1
ATOM 695 N N . SER A 1 83 ? -2.486 -4.898 17.044 1.00 56.62 83 SER A N 1
ATOM 696 C CA . SER A 1 83 ? -1.871 -5.010 18.379 1.00 56.62 83 SER A CA 1
ATOM 697 C C . SER A 1 83 ? -2.881 -5.117 19.533 1.00 56.62 83 SER A C 1
ATOM 699 O O . SER A 1 83 ? -2.467 -5.081 20.693 1.00 56.62 83 SER A O 1
ATOM 701 N N . ARG A 1 84 ? -4.185 -5.201 19.247 1.00 47.59 84 ARG A N 1
ATOM 702 C CA . ARG A 1 84 ? -5.271 -5.140 20.232 1.00 47.59 84 ARG A CA 1
ATOM 703 C C . ARG A 1 84 ? -6.141 -6.387 20.172 1.00 47.59 84 ARG A C 1
ATOM 705 O O . ARG A 1 84 ? -6.596 -6.799 21.261 1.00 47.59 84 ARG A O 1
#

Radius of gyration: 13.14 Å; chains: 1; bounding box: 36×22×38 Å

Organism: NCBI:txid1075417

pLDDT: mean 71.54, std 12.88, range [40.41, 87.88]

Secondary structure (DSSP, 8-state):
-PPEEEEEEETTEEEEEEEEE-SSSTTEEEEEEEEE-TTT-PPP--EEEEEHHHHHHHHHTT-EE--HHHHHHHHHHHHHHHT-

Sequence (84 aa):
MQSLYLKCIYEDGLVYCKIDPIDDAEDDYVFRGIELALENGTWEKDTFELTEDELDEMYDDGFHEVERKEYEEVLEEYKTKKSR

Foldseek 3Di:
DDKWWWWADDPQFIKIWIWADDPDDDFKIWIFIWTPRVPDDGDDTDIDIDGNVRVVVCVVVGIDTDDPVVSVVVVVVVVVVVVD